Protein AF-A0A533YT22-F1 (af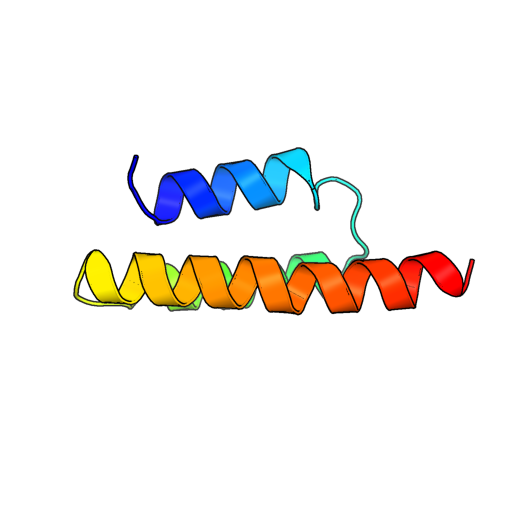db_monomer)

pLDDT: mean 88.52, std 12.46, range [46.41, 98.44]

Structure (mmCIF, N/CA/C/O backbone):
data_AF-A0A533YT22-F1
#
_entry.id   AF-A0A533YT22-F1
#
loop_
_atom_site.group_PDB
_atom_site.id
_atom_site.type_symbol
_atom_site.label_atom_id
_atom_site.label_alt_id
_atom_site.label_comp_id
_atom_site.label_asym_id
_atom_site.label_entity_id
_atom_site.label_seq_id
_atom_site.pdbx_PDB_ins_code
_atom_site.Cartn_x
_atom_site.Cartn_y
_atom_site.Cartn_z
_atom_site.occupancy
_atom_site.B_iso_or_equiv
_atom_site.auth_seq_id
_atom_site.auth_comp_id
_atom_site.auth_asym_id
_atom_site.auth_atom_id
_atom_site.pdbx_PDB_model_num
ATOM 1 N N . MET A 1 1 ? -14.729 -5.034 0.367 1.00 78.12 1 MET A N 1
ATOM 2 C CA . MET A 1 1 ? -13.282 -5.262 0.187 1.00 78.12 1 MET A CA 1
ATOM 3 C C . MET A 1 1 ? -12.551 -4.410 1.207 1.00 78.12 1 MET A C 1
ATOM 5 O O . MET A 1 1 ? -12.945 -3.255 1.357 1.00 78.12 1 MET A O 1
ATOM 9 N N . ALA A 1 2 ? -11.598 -4.982 1.950 1.00 94.56 2 ALA A N 1
ATOM 10 C CA . ALA A 1 2 ? -10.807 -4.223 2.917 1.00 94.56 2 ALA A CA 1
ATOM 11 C C . ALA A 1 2 ? -9.756 -3.367 2.195 1.00 94.56 2 ALA A C 1
ATOM 13 O O . ALA A 1 2 ? -9.323 -3.702 1.091 1.00 94.56 2 ALA A O 1
ATOM 14 N N . ALA A 1 3 ? -9.329 -2.268 2.810 1.00 96.25 3 ALA A N 1
ATOM 15 C CA . ALA A 1 3 ? -8.320 -1.373 2.249 1.00 96.25 3 ALA A CA 1
ATOM 16 C C . ALA A 1 3 ? -6.977 -2.081 2.014 1.00 96.25 3 ALA A C 1
ATOM 18 O O . ALA A 1 3 ? -6.326 -1.846 1.000 1.00 96.25 3 ALA A O 1
ATOM 19 N N . THR A 1 4 ? -6.586 -2.988 2.911 1.00 96.31 4 THR A N 1
ATOM 20 C CA . THR A 1 4 ? -5.393 -3.830 2.738 1.00 96.31 4 THR A CA 1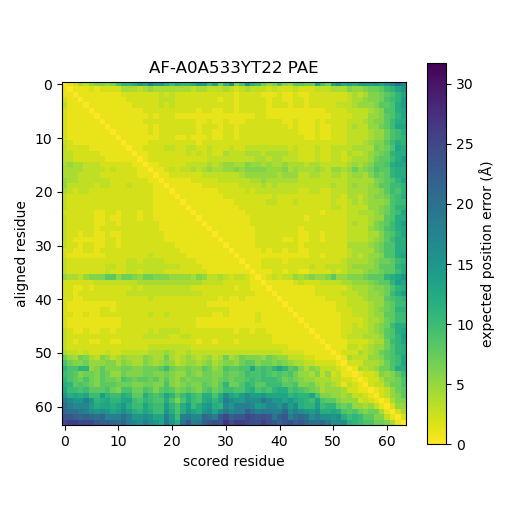
ATOM 21 C C . THR A 1 4 ? -5.502 -4.710 1.501 1.00 96.31 4 THR A C 1
ATOM 23 O O . THR A 1 4 ? -4.557 -4.771 0.726 1.00 96.31 4 THR A O 1
ATOM 26 N N . ASP A 1 5 ? -6.665 -5.312 1.250 1.00 97.25 5 ASP A N 1
ATOM 27 C CA . ASP A 1 5 ? -6.871 -6.154 0.066 1.00 97.25 5 ASP A CA 1
ATOM 28 C C . ASP A 1 5 ? -6.800 -5.322 -1.218 1.00 97.25 5 ASP A C 1
ATOM 30 O O . ASP A 1 5 ? -6.169 -5.727 -2.192 1.00 97.25 5 ASP A O 1
ATOM 34 N N . ALA A 1 6 ? -7.417 -4.135 -1.213 1.00 95.81 6 ALA A N 1
ATOM 35 C CA . ALA A 1 6 ? -7.374 -3.213 -2.345 1.00 95.81 6 ALA A CA 1
ATOM 36 C C . ALA A 1 6 ? -5.942 -2.735 -2.639 1.00 95.81 6 ALA A C 1
ATOM 38 O O . ALA A 1 6 ? -5.539 -2.669 -3.801 1.00 95.81 6 ALA A O 1
ATOM 39 N N . PHE A 1 7 ? -5.162 -2.450 -1.592 1.00 96.81 7 PHE A N 1
ATOM 40 C CA . PHE A 1 7 ? -3.752 -2.090 -1.707 1.00 96.81 7 PHE A CA 1
ATOM 41 C C . PHE A 1 7 ? -2.936 -3.225 -2.332 1.00 96.81 7 PHE A C 1
ATOM 43 O O . PHE A 1 7 ? -2.252 -3.008 -3.331 1.00 96.81 7 PHE A O 1
ATOM 50 N N . GLU A 1 8 ? -3.040 -4.444 -1.795 1.00 96.31 8 GLU A N 1
ATOM 51 C CA . GLU A 1 8 ? -2.298 -5.599 -2.310 1.00 96.31 8 GLU A CA 1
ATOM 52 C C . GLU A 1 8 ? -2.691 -5.940 -3.749 1.00 96.31 8 GLU A C 1
ATOM 54 O O . GLU A 1 8 ? -1.826 -6.215 -4.583 1.00 96.31 8 GLU A O 1
ATOM 59 N N . TRP A 1 9 ? -3.984 -5.857 -4.073 1.00 95.69 9 TRP A N 1
ATOM 60 C CA . TRP A 1 9 ? -4.462 -6.048 -5.437 1.00 95.69 9 TRP A CA 1
ATOM 61 C C . TRP A 1 9 ? -3.866 -5.014 -6.400 1.00 95.69 9 TRP A C 1
ATOM 63 O O . TRP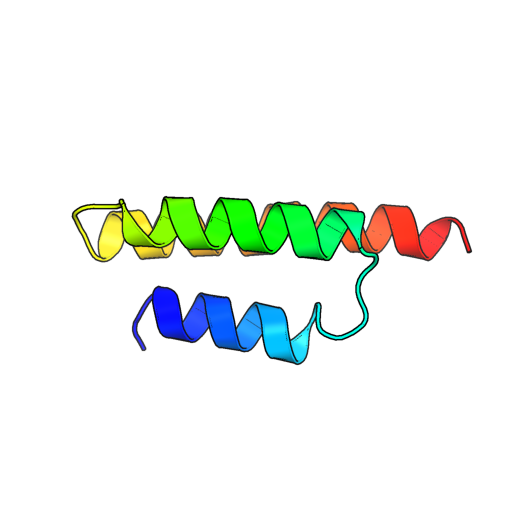 A 1 9 ? -3.418 -5.374 -7.491 1.00 95.69 9 TRP A O 1
ATOM 73 N N . TYR A 1 10 ? -3.812 -3.737 -6.009 1.00 93.62 10 TYR A N 1
ATOM 74 C CA . TYR A 1 10 ? -3.222 -2.690 -6.844 1.00 93.62 10 TYR A CA 1
ATOM 75 C C . TYR A 1 10 ? -1.718 -2.902 -7.045 1.00 93.62 10 TYR A C 1
ATOM 77 O O . TYR A 1 10 ? -1.232 -2.840 -8.172 1.00 9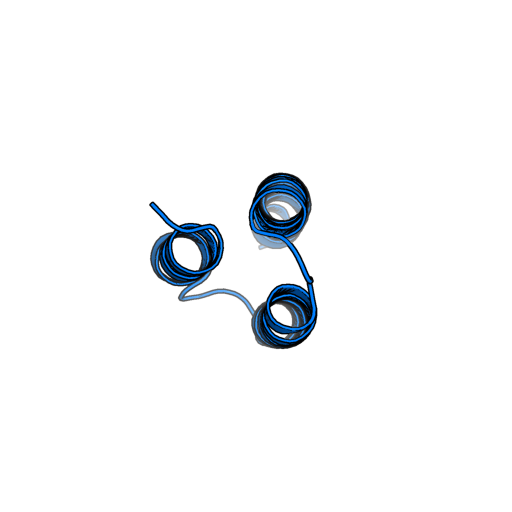3.62 10 TYR A O 1
ATOM 85 N N . VAL A 1 11 ? -0.980 -3.218 -5.977 1.00 93.94 11 VAL A N 1
ATOM 86 C CA . VAL A 1 11 ? 0.458 -3.510 -6.058 1.00 93.94 11 VAL A CA 1
ATOM 87 C C . VAL A 1 11 ? 0.717 -4.684 -7.003 1.00 93.94 11 VAL A C 1
ATOM 89 O O . VAL A 1 11 ? 1.544 -4.575 -7.907 1.00 93.94 11 VAL A O 1
ATOM 92 N N . ALA A 1 12 ? -0.025 -5.783 -6.850 1.00 93.50 12 ALA A N 1
ATOM 93 C CA . ALA A 1 12 ? 0.146 -6.977 -7.672 1.00 93.50 12 ALA A CA 1
ATOM 94 C C . ALA A 1 12 ? -0.264 -6.776 -9.143 1.00 93.50 12 ALA A C 1
ATOM 96 O O . ALA A 1 12 ? 0.311 -7.411 -10.026 1.00 93.50 12 ALA A O 1
ATOM 97 N N . SER A 1 13 ? -1.249 -5.915 -9.419 1.00 92.06 13 SER A N 1
ATOM 98 C CA . SER A 1 13 ? -1.754 -5.674 -10.780 1.00 92.06 13 SER A CA 1
ATOM 99 C C . SER A 1 13 ? -1.004 -4.573 -11.531 1.00 92.06 13 SER A C 1
ATOM 101 O O . SER A 1 13 ? -0.808 -4.693 -12.737 1.00 92.06 13 SER A O 1
ATOM 103 N N . SER A 1 14 ? -0.584 -3.515 -10.835 1.00 89.44 14 SER A N 1
ATOM 104 C CA . SER A 1 14 ? -0.068 -2.285 -11.452 1.00 89.44 14 SER A CA 1
ATOM 105 C C . SER A 1 14 ? 1.420 -2.053 -11.198 1.00 89.44 14 SER A C 1
ATOM 107 O O . SER A 1 14 ? 2.060 -1.343 -11.967 1.00 89.44 14 SER A O 1
ATOM 109 N N . LEU A 1 15 ? 1.986 -2.644 -10.140 1.00 89.75 15 LEU A N 1
ATOM 110 C CA . LEU A 1 15 ? 3.366 -2.385 -9.708 1.00 89.75 15 LEU A CA 1
ATOM 111 C C . LEU A 1 15 ? 4.235 -3.641 -9.659 1.00 89.75 15 LEU A C 1
ATOM 113 O O . LEU A 1 15 ? 5.346 -3.576 -9.143 1.00 89.75 15 LEU A O 1
ATOM 117 N N . ARG A 1 16 ? 3.769 -4.778 -10.184 1.00 87.12 16 ARG A N 1
ATOM 118 C CA . ARG A 1 16 ? 4.504 -6.054 -10.131 1.00 87.12 16 ARG A CA 1
ATOM 119 C C . ARG A 1 16 ? 5.936 -5.933 -10.651 1.00 87.12 16 ARG A C 1
ATOM 121 O O . ARG A 1 16 ? 6.859 -6.429 -10.018 1.00 87.12 16 ARG A O 1
ATOM 128 N N . ASP A 1 17 ? 6.095 -5.231 -11.767 1.00 87.38 17 ASP A N 1
ATOM 129 C CA . ASP A 1 17 ? 7.362 -5.102 -12.489 1.00 87.38 17 ASP A CA 1
ATOM 130 C C . ASP A 1 17 ? 8.003 -3.711 -12.274 1.00 87.38 17 ASP A C 1
ATOM 132 O O . ASP A 1 17 ? 8.859 -3.276 -13.041 1.00 87.38 17 ASP A O 1
ATOM 136 N N . ALA A 1 18 ? 7.570 -2.982 -11.235 1.00 87.38 18 ALA A N 1
ATOM 137 C CA . ALA A 1 18 ? 8.091 -1.655 -10.921 1.00 87.38 18 ALA A CA 1
ATOM 138 C C . ALA A 1 18 ? 9.551 -1.702 -10.436 1.00 87.38 18 ALA A C 1
ATOM 140 O O . ALA A 1 18 ? 10.021 -2.715 -9.910 1.00 87.38 18 ALA A O 1
ATOM 141 N N . SER A 1 19 ? 10.259 -0.576 -10.576 1.00 89.81 19 SER A N 1
ATOM 142 C CA . SER A 1 19 ? 11.668 -0.463 -10.188 1.00 89.81 19 SER A CA 1
ATOM 143 C C . SER A 1 19 ? 11.895 -0.766 -8.695 1.00 89.81 19 SER A C 1
ATOM 145 O O . SER A 1 19 ? 10.982 -0.586 -7.881 1.00 89.81 19 SER A O 1
ATOM 147 N N . PRO A 1 20 ? 13.118 -1.159 -8.285 1.00 90.56 20 PRO A N 1
ATOM 148 C CA . PRO A 1 20 ? 13.429 -1.431 -6.878 1.00 90.56 20 PRO A CA 1
ATOM 149 C C . PRO A 1 20 ? 13.108 -0.267 -5.928 1.00 90.56 20 PRO A C 1
ATOM 151 O O . PRO A 1 20 ? 12.696 -0.491 -4.792 1.00 90.56 20 PRO A O 1
ATOM 154 N N . GLU A 1 21 ? 13.254 0.977 -6.393 1.00 89.69 21 GLU A N 1
ATOM 155 C CA . GLU A 1 21 ? 12.890 2.178 -5.630 1.00 89.69 21 GLU A CA 1
ATOM 156 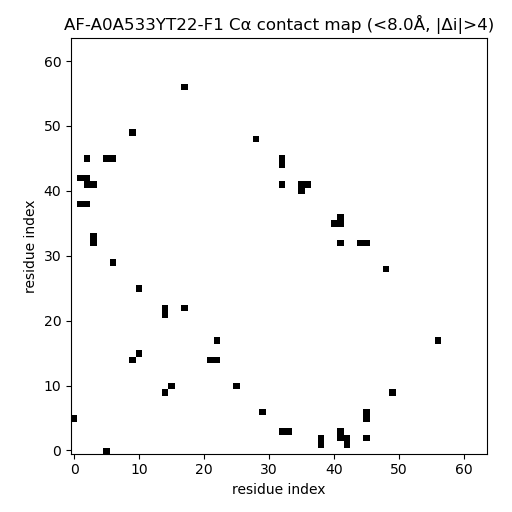C C . GLU A 1 21 ? 11.384 2.238 -5.353 1.00 89.69 21 GLU A C 1
ATOM 158 O O . GLU A 1 21 ? 10.974 2.494 -4.220 1.00 89.69 21 GLU A O 1
ATOM 163 N N . ILE A 1 22 ? 10.559 1.935 -6.361 1.00 89.88 22 ILE A N 1
ATOM 164 C CA . ILE A 1 22 ? 9.103 1.876 -6.203 1.00 89.88 22 ILE A CA 1
ATOM 165 C C . ILE A 1 22 ? 8.719 0.704 -5.296 1.00 89.88 22 ILE A C 1
ATOM 167 O O . ILE A 1 22 ? 7.894 0.887 -4.407 1.00 89.88 22 ILE A O 1
ATOM 171 N N . GLN A 1 23 ? 9.350 -0.466 -5.434 1.00 90.62 23 GLN A N 1
ATOM 172 C CA . GLN A 1 23 ? 9.100 -1.603 -4.535 1.00 90.62 23 GLN A CA 1
ATOM 173 C C . GLN A 1 23 ? 9.421 -1.269 -3.072 1.00 90.62 23 GLN A C 1
ATOM 175 O O . GLN A 1 23 ? 8.656 -1.612 -2.168 1.00 90.62 23 GLN A O 1
ATOM 180 N N . LYS A 1 24 ? 10.526 -0.553 -2.825 1.00 92.81 24 LYS A N 1
ATOM 181 C CA . LYS A 1 24 ? 10.877 -0.071 -1.484 1.00 92.81 24 LYS A CA 1
ATOM 182 C C . LYS A 1 24 ? 9.807 0.879 -0.944 1.00 92.81 24 LYS A C 1
ATOM 184 O O . LYS A 1 24 ? 9.325 0.677 0.169 1.00 92.81 24 LYS A O 1
ATOM 189 N N . TYR A 1 25 ? 9.399 1.863 -1.744 1.00 91.69 25 TYR A N 1
ATOM 190 C CA . TYR A 1 25 ? 8.344 2.805 -1.376 1.00 91.69 25 TYR A CA 1
ATOM 191 C C . TYR A 1 25 ? 7.017 2.095 -1.059 1.00 91.69 25 TYR A C 1
ATOM 193 O O . TYR A 1 25 ? 6.399 2.371 -0.033 1.00 91.69 25 TYR A O 1
ATOM 201 N N . VAL A 1 26 ? 6.603 1.127 -1.884 1.00 94.06 26 VAL A N 1
ATOM 202 C CA . VAL A 1 26 ? 5.419 0.284 -1.644 1.00 94.06 26 VAL A CA 1
ATOM 203 C C . VAL A 1 26 ? 5.518 -0.427 -0.293 1.00 94.06 26 VAL A C 1
ATOM 205 O O . VAL A 1 26 ? 4.550 -0.430 0.466 1.00 94.06 26 VAL A O 1
ATOM 208 N N . GLY A 1 27 ? 6.684 -0.989 0.040 1.00 95.19 27 GLY A N 1
ATOM 209 C CA . GLY A 1 27 ? 6.927 -1.630 1.334 1.00 95.19 27 GLY A CA 1
ATOM 210 C C . GLY A 1 27 ? 6.743 -0.676 2.521 1.00 95.19 27 GLY A C 1
ATOM 211 O O . GLY A 1 27 ? 6.092 -1.032 3.505 1.00 95.19 27 GLY A O 1
ATOM 212 N N . GLU A 1 28 ? 7.246 0.554 2.412 1.00 95.88 28 GLU A N 1
ATOM 213 C CA . GLU A 1 28 ? 7.067 1.600 3.429 1.00 95.88 28 GLU A CA 1
ATOM 214 C C . GLU A 1 28 ? 5.588 1.998 3.581 1.00 95.88 28 GLU A C 1
ATOM 216 O O . GLU A 1 28 ? 5.083 2.112 4.703 1.00 95.88 28 GLU A O 1
ATOM 221 N N . GLN A 1 29 ? 4.858 2.145 2.469 1.00 95.94 29 GLN A N 1
ATOM 222 C CA . GLN A 1 29 ? 3.427 2.467 2.507 1.00 95.94 29 GLN A CA 1
ATOM 223 C C . GLN A 1 29 ? 2.584 1.310 3.056 1.00 95.94 29 GLN A C 1
ATOM 225 O O . GLN A 1 29 ? 1.647 1.557 3.814 1.00 95.94 29 GLN A O 1
ATOM 230 N N . ARG A 1 30 ? 2.948 0.053 2.765 1.00 97.19 30 ARG A N 1
ATOM 231 C CA . ARG A 1 30 ? 2.319 -1.138 3.358 1.00 97.19 30 ARG A CA 1
ATOM 232 C C . ARG A 1 30 ? 2.486 -1.145 4.876 1.00 97.19 30 ARG A C 1
ATOM 234 O O . ARG A 1 30 ? 1.513 -1.342 5.601 1.00 97.19 30 ARG A O 1
ATOM 241 N N . ALA A 1 31 ? 3.699 -0.893 5.369 1.00 97.19 31 ALA A N 1
ATOM 242 C CA . ALA A 1 31 ? 3.953 -0.813 6.806 1.00 97.19 31 ALA A CA 1
ATOM 243 C C . ALA A 1 31 ? 3.109 0.295 7.455 1.00 97.19 31 ALA A C 1
ATOM 245 O O . ALA A 1 31 ? 2.455 0.060 8.470 1.00 97.19 31 ALA A O 1
ATOM 246 N N . ARG A 1 32 ? 3.043 1.478 6.830 1.00 96.56 32 ARG A N 1
ATOM 247 C CA . ARG A 1 32 ? 2.206 2.588 7.299 1.00 96.56 32 ARG A CA 1
ATOM 248 C C . ARG A 1 32 ? 0.719 2.231 7.320 1.00 96.56 32 ARG A C 1
ATOM 250 O O . ARG A 1 32 ? 0.068 2.491 8.331 1.00 96.56 32 ARG A O 1
ATOM 257 N N . LEU A 1 33 ? 0.196 1.603 6.266 1.00 97.50 33 LEU A N 1
ATOM 258 C CA . LEU A 1 33 ? -1.199 1.161 6.169 1.00 97.50 33 LEU A CA 1
ATOM 259 C C . LEU A 1 33 ? -1.610 0.287 7.363 1.00 97.50 33 LEU A C 1
ATOM 261 O O . LEU A 1 33 ? -2.678 0.492 7.942 1.00 97.50 33 LEU A O 1
ATOM 265 N N . LEU A 1 34 ? -0.739 -0.638 7.775 1.00 95.81 34 LEU A N 1
ATOM 266 C CA . LEU A 1 34 ? -0.991 -1.551 8.896 1.00 95.81 34 LEU A CA 1
ATOM 267 C C . LEU A 1 34 ? -1.006 -0.855 10.267 1.00 95.81 34 LEU A C 1
ATOM 269 O O . LEU A 1 34 ? -1.583 -1.391 11.211 1.00 95.81 34 LEU A O 1
ATOM 273 N N . THR A 1 35 ? -0.423 0.343 10.385 1.00 97.50 35 THR A N 1
ATOM 274 C CA . THR A 1 35 ? -0.442 1.134 11.632 1.00 97.50 35 THR A CA 1
ATOM 275 C C . THR A 1 35 ? -1.700 1.988 11.810 1.00 97.50 35 THR A C 1
ATOM 277 O O . THR A 1 35 ? -1.943 2.504 12.903 1.00 97.50 35 THR A O 1
ATOM 280 N N . LEU A 1 36 ? -2.517 2.141 10.761 1.00 97.50 36 LEU A N 1
ATOM 281 C CA . LEU A 1 36 ? -3.746 2.934 10.810 1.00 97.50 36 LEU A CA 1
ATOM 282 C C . LEU A 1 36 ? -4.838 2.219 11.616 1.00 97.50 36 LEU A C 1
ATOM 284 O O . LEU A 1 36 ? -5.020 0.998 11.521 1.00 97.50 36 LEU A O 1
ATOM 288 N N . ARG A 1 37 ? -5.570 3.006 12.411 1.00 91.88 37 ARG A N 1
ATOM 289 C CA . ARG A 1 37 ? -6.445 2.509 13.483 1.00 91.88 37 ARG A CA 1
ATOM 290 C C . ARG A 1 37 ? -7.842 2.150 12.998 1.00 91.88 37 ARG A C 1
ATOM 292 O O . ARG A 1 37 ? -8.453 1.246 13.560 1.00 91.88 37 ARG A O 1
ATOM 299 N N . SER A 1 38 ? -8.338 2.837 11.973 1.00 97.06 38 SER A N 1
ATOM 300 C CA . SER A 1 38 ? -9.673 2.613 11.420 1.00 97.06 38 SER A CA 1
ATOM 301 C C . SER A 1 38 ? -9.637 2.215 9.949 1.00 97.06 38 SER A C 1
ATOM 303 O O . SER A 1 38 ? -8.728 2.572 9.200 1.00 97.06 38 SER A O 1
ATOM 305 N N . GLU A 1 39 ? -10.667 1.491 9.520 1.00 97.38 39 GLU A N 1
ATOM 306 C CA . GLU A 1 39 ? -10.827 1.104 8.119 1.00 97.38 39 GLU A CA 1
ATOM 307 C C . GLU A 1 39 ? -11.023 2.323 7.201 1.00 97.38 39 GLU A C 1
ATOM 309 O O . GLU A 1 39 ? -10.527 2.333 6.078 1.00 97.38 39 GLU A O 1
ATOM 314 N N . ASP A 1 40 ? -11.674 3.383 7.684 1.00 97.62 40 ASP A N 1
ATOM 315 C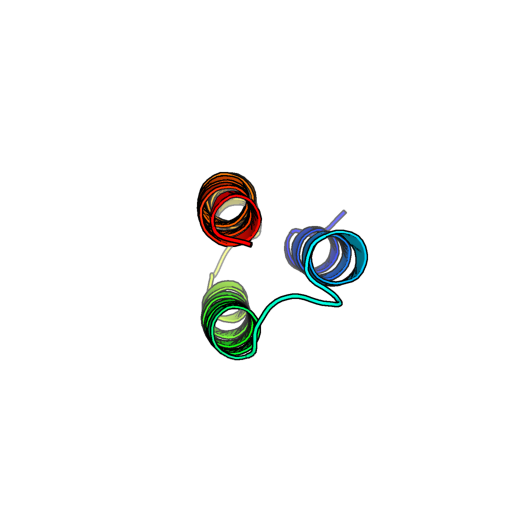 CA . ASP A 1 40 ? -11.876 4.612 6.909 1.00 97.62 40 ASP A CA 1
ATOM 316 C C . ASP A 1 40 ? -10.565 5.373 6.674 1.00 97.62 40 ASP A C 1
ATOM 318 O O . ASP A 1 40 ? -10.318 5.849 5.565 1.00 97.62 40 ASP A O 1
ATOM 322 N N . GLU A 1 41 ? -9.685 5.449 7.680 1.00 97.62 41 GLU A N 1
ATOM 323 C CA . GLU A 1 41 ? -8.334 6.000 7.501 1.00 97.62 41 GLU A CA 1
ATOM 324 C C . GLU A 1 41 ? -7.532 5.185 6.489 1.00 97.62 41 GLU A C 1
ATOM 326 O O . GLU A 1 41 ? -6.855 5.757 5.634 1.00 97.62 41 GLU A O 1
ATOM 331 N N . ARG A 1 42 ? -7.633 3.852 6.554 1.00 98.44 42 ARG A N 1
ATOM 332 C CA . ARG A 1 42 ? -6.957 2.962 5.607 1.00 98.44 42 ARG A CA 1
ATOM 333 C C . ARG A 1 42 ? -7.458 3.170 4.184 1.00 98.44 42 ARG A C 1
ATOM 335 O O . ARG A 1 42 ? -6.638 3.286 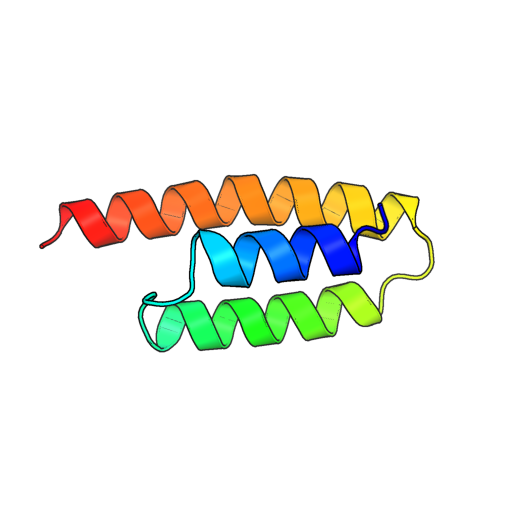3.282 1.00 98.44 42 ARG A O 1
ATOM 342 N N . LYS A 1 43 ? -8.771 3.276 3.972 1.00 97.25 43 LYS A N 1
ATOM 343 C CA . LYS A 1 43 ? -9.344 3.533 2.640 1.00 97.25 43 LYS A CA 1
ATOM 344 C C . LYS A 1 43 ? -8.857 4.855 2.059 1.00 97.25 43 LYS A C 1
ATOM 346 O O . LYS A 1 43 ? -8.327 4.855 0.954 1.00 97.25 43 LYS A O 1
ATOM 351 N N . ARG A 1 44 ? -8.935 5.947 2.831 1.00 96.94 44 ARG A N 1
ATOM 352 C CA . ARG A 1 44 ? -8.438 7.268 2.398 1.00 96.94 44 ARG A CA 1
ATOM 353 C C . ARG A 1 44 ? -6.947 7.241 2.072 1.00 96.94 44 ARG A C 1
ATOM 355 O O . ARG A 1 44 ? -6.508 7.859 1.108 1.00 96.94 44 ARG A O 1
ATOM 362 N N . PHE A 1 45 ? -6.165 6.518 2.872 1.00 97.06 45 PHE A N 1
ATOM 363 C CA . PHE A 1 45 ? -4.742 6.334 2.618 1.00 97.06 45 PHE A CA 1
ATOM 364 C C . PHE A 1 45 ? -4.486 5.575 1.310 1.00 97.06 45 PHE A C 1
ATOM 366 O O . PHE A 1 45 ? -3.665 6.013 0.510 1.00 97.06 45 PHE A O 1
ATOM 373 N N . VAL A 1 46 ? -5.191 4.464 1.076 1.00 96.69 46 VAL A N 1
ATOM 374 C CA . VAL A 1 46 ? -5.036 3.646 -0.136 1.00 96.69 46 VAL A CA 1
ATOM 375 C C . VAL A 1 46 ? -5.473 4.410 -1.384 1.00 96.69 46 VAL A C 1
ATOM 377 O O . VAL A 1 46 ? -4.774 4.361 -2.389 1.00 96.69 46 VAL A O 1
ATOM 380 N N . GLU A 1 47 ? -6.565 5.173 -1.317 1.00 95.12 47 GLU A N 1
ATOM 381 C CA . GLU A 1 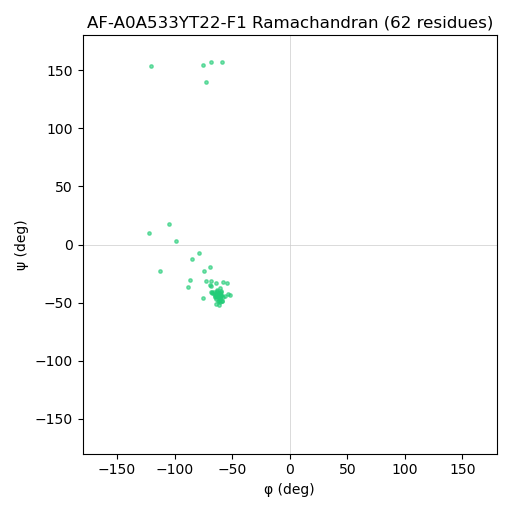47 ? -6.989 6.060 -2.407 1.00 95.12 47 GLU A CA 1
ATOM 382 C C . GLU A 1 47 ? -5.903 7.090 -2.746 1.00 95.12 47 GLU A C 1
ATOM 384 O O . GLU A 1 47 ? -5.512 7.213 -3.907 1.00 95.12 47 GLU A O 1
ATOM 389 N N . GLY A 1 48 ? -5.351 7.773 -1.737 1.00 94.38 48 GLY A N 1
ATOM 390 C CA . GLY A 1 48 ? -4.261 8.732 -1.934 1.00 94.38 48 GLY A CA 1
ATOM 391 C C . GLY A 1 48 ? -2.985 8.086 -2.482 1.00 94.38 48 GLY A C 1
ATOM 392 O O . GLY A 1 48 ? -2.329 8.651 -3.356 1.00 94.38 48 GLY A O 1
ATOM 393 N N . PHE A 1 49 ? -2.656 6.881 -2.015 1.00 94.12 49 PHE A N 1
ATOM 394 C CA . PHE A 1 49 ? -1.524 6.104 -2.511 1.00 94.12 49 PHE A CA 1
ATOM 395 C C . PHE A 1 49 ? -1.677 5.744 -3.993 1.00 94.12 49 PHE A C 1
ATOM 397 O O . PHE A 1 49 ? -0.747 5.965 -4.764 1.00 94.12 49 PHE A O 1
ATOM 404 N N . ILE A 1 50 ? -2.840 5.226 -4.401 1.00 91.62 50 ILE A N 1
ATOM 405 C CA . ILE A 1 50 ? -3.109 4.821 -5.790 1.00 91.62 50 ILE A CA 1
ATOM 406 C C . ILE A 1 50 ? -2.989 6.020 -6.737 1.00 91.62 50 ILE A C 1
ATOM 408 O O . ILE A 1 50 ? -2.393 5.898 -7.809 1.00 91.62 50 ILE A O 1
ATOM 412 N N . VAL A 1 51 ? -3.511 7.183 -6.334 1.00 88.69 51 VAL A N 1
ATOM 413 C CA . VAL A 1 51 ? -3.386 8.421 -7.114 1.00 88.69 51 VAL A CA 1
ATOM 414 C C . VAL A 1 51 ? -1.918 8.846 -7.224 1.00 88.69 51 VAL A C 1
ATOM 416 O O . VAL A 1 51 ? -1.427 9.027 -8.336 1.00 88.69 51 VAL A O 1
ATOM 419 N N . GLY A 1 52 ? -1.195 8.930 -6.102 1.00 84.62 52 GLY A N 1
ATOM 420 C CA . GLY A 1 52 ? 0.188 9.423 -6.083 1.00 84.62 52 GLY A CA 1
ATOM 421 C C . GLY A 1 52 ? 1.194 8.504 -6.786 1.00 84.62 52 GLY A C 1
ATOM 422 O O . GLY A 1 52 ? 2.056 8.969 -7.528 1.00 84.62 52 GLY A O 1
ATOM 423 N N . VAL A 1 53 ? 1.080 7.184 -6.616 1.00 84.81 53 VAL A N 1
ATOM 424 C CA . VAL A 1 53 ? 1.951 6.225 -7.318 1.00 84.81 53 VAL A CA 1
ATOM 425 C C . VAL A 1 53 ? 1.662 6.177 -8.812 1.00 84.81 53 VAL A C 1
ATOM 427 O O . VAL A 1 53 ? 2.596 6.031 -9.603 1.00 84.81 53 VAL A O 1
ATOM 430 N N . GLY A 1 54 ? 0.397 6.330 -9.209 1.00 74.12 54 GLY A N 1
ATOM 431 C CA . GLY A 1 54 ? 0.021 6.387 -10.617 1.00 74.12 54 GLY A CA 1
ATOM 432 C C . GLY A 1 54 ? 0.734 7.512 -11.375 1.00 74.12 54 GLY A C 1
ATOM 433 O O . GLY A 1 54 ? 1.047 7.341 -12.552 1.00 74.12 54 GLY A O 1
ATOM 434 N N . GLU A 1 55 ? 1.034 8.628 -10.710 1.00 77.75 55 GLU A N 1
ATOM 435 C CA . GLU A 1 55 ? 1.803 9.740 -11.282 1.00 77.75 55 GLU A CA 1
ATOM 436 C C . GLU A 1 55 ? 3.303 9.416 -11.362 1.00 77.75 55 GLU A C 1
ATOM 438 O O . GLU A 1 55 ? 3.894 9.548 -12.434 1.00 77.75 55 GLU A O 1
ATOM 443 N N . ILE A 1 56 ? 3.896 8.871 -10.292 1.00 73.88 56 ILE A N 1
ATOM 444 C CA . ILE A 1 56 ? 5.326 8.499 -10.245 1.00 73.88 56 ILE A CA 1
ATOM 445 C C . ILE A 1 56 ? 5.677 7.456 -11.317 1.00 73.88 56 ILE A C 1
ATOM 447 O O . ILE A 1 56 ? 6.704 7.564 -11.990 1.00 73.88 56 ILE A O 1
ATOM 451 N N . VAL A 1 57 ? 4.832 6.433 -11.491 1.00 73.50 57 VAL A N 1
ATOM 452 C CA . VAL A 1 57 ? 5.047 5.387 -12.503 1.00 73.50 57 VAL A CA 1
AT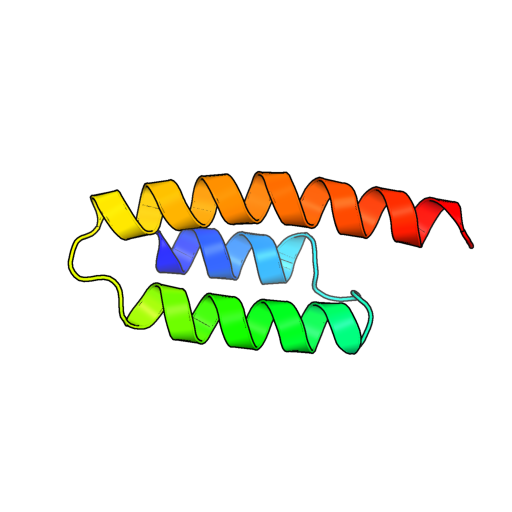OM 453 C C . VAL A 1 57 ? 4.961 5.975 -13.910 1.00 73.50 57 VAL A C 1
ATOM 455 O O . VAL A 1 57 ? 5.828 5.693 -14.732 1.00 73.50 57 VAL A O 1
ATOM 458 N N . LYS A 1 58 ? 3.971 6.835 -14.187 1.00 70.44 58 LYS A N 1
ATOM 459 C CA . LYS A 1 58 ? 3.827 7.488 -15.499 1.00 70.44 58 LYS A CA 1
ATOM 460 C C . LYS A 1 58 ? 5.039 8.346 -15.852 1.00 70.44 58 LYS A C 1
ATOM 462 O O . LYS A 1 58 ? 5.547 8.232 -16.965 1.00 70.44 58 LYS A O 1
ATOM 467 N N . GLU A 1 59 ? 5.526 9.158 -14.916 1.00 68.00 59 GLU A N 1
ATOM 468 C CA . GLU A 1 59 ? 6.713 9.990 -15.135 1.00 68.00 59 GLU A CA 1
ATOM 469 C C . GLU A 1 59 ? 7.954 9.134 -15.417 1.00 68.00 59 GLU A C 1
ATOM 471 O O . GLU A 1 59 ? 8.686 9.390 -16.372 1.00 68.00 59 GLU A O 1
ATOM 476 N N . LYS A 1 60 ? 8.168 8.062 -14.647 1.00 61.09 60 LYS A N 1
ATOM 477 C CA . LYS A 1 60 ? 9.342 7.188 -14.803 1.00 61.09 60 LYS A CA 1
ATOM 478 C C . LYS A 1 60 ? 9.282 6.301 -16.050 1.00 61.09 60 LYS A C 1
ATOM 480 O O . LYS A 1 60 ? 10.329 6.028 -16.626 1.00 61.09 60 LYS A O 1
ATOM 485 N N . SER A 1 61 ? 8.095 5.892 -16.501 1.00 56.19 61 SER A N 1
ATOM 486 C CA . SER A 1 61 ? 7.913 5.154 -17.760 1.00 56.19 61 SER A CA 1
ATOM 487 C C . SER A 1 61 ? 8.056 6.033 -19.005 1.00 56.19 61 SER A C 1
ATOM 489 O O . SER A 1 61 ? 8.363 5.512 -20.067 1.00 56.19 61 SER A O 1
ATOM 491 N N . SER A 1 62 ? 7.861 7.350 -18.890 1.00 56.38 62 SER A N 1
ATOM 492 C CA . SER A 1 62 ? 8.050 8.294 -20.005 1.00 56.38 62 SER A CA 1
ATOM 493 C C . SER A 1 62 ? 9.515 8.665 -20.283 1.00 56.38 62 SER A C 1
ATOM 495 O O . SER A 1 62 ? 9.804 9.344 -21.265 1.00 56.38 62 SER A O 1
ATOM 497 N N . LEU A 1 63 ? 10.434 8.228 -19.415 1.00 49.22 63 LEU A N 1
ATOM 498 C CA . LEU A 1 63 ? 11.879 8.470 -19.495 1.00 49.22 63 LEU A CA 1
ATOM 499 C C . LEU A 1 63 ? 12.667 7.285 -20.093 1.00 49.22 63 LEU A C 1
ATOM 501 O O . LEU A 1 63 ? 13.897 7.349 -20.131 1.00 49.22 63 LEU A O 1
ATOM 505 N N . ALA A 1 64 ? 11.978 6.223 -20.524 1.00 46.41 64 ALA A N 1
ATOM 506 C CA . ALA A 1 64 ? 12.540 5.048 -21.197 1.00 46.41 64 ALA A CA 1
ATOM 507 C C . ALA A 1 64 ? 12.194 5.067 -22.691 1.00 46.41 64 ALA A C 1
ATOM 509 O O . ALA A 1 64 ? 13.071 4.670 -23.490 1.00 46.41 64 ALA A O 1
#

Mean predicted aligned error: 4.25 Å

Radius of gyration: 11.89 Å; Cα contacts (8 Å, |Δi|>4): 28; chains: 1; bounding box: 27×17×35 Å

Foldseek 3Di:
DFLLVVLVVCCVPPVVPPDPVVVVVSVVLNVVLVPDDDSVVSNVSSVVVSVVVVVVVVVVVVVD

Secondary structure (DSSP, 8-state):
--HHHHHHHHHHHHSTT--HHHHHHHHHHHHHHHH-SSHHHHHHHHHHHHHHHHHHHHHHHTT-

Solvent-accessible surface area (backbone atoms only — not comparable to full-atom values): 3743 Å² total; per-residue (Å²): 134,54,42,68,58,54,43,53,51,45,43,62,73,75,44,68,86,50,55,73,70,54,52,50,50,51,52,54,50,53,56,52,51,72,69,49,92,45,70,68,60,28,38,57,48,41,55,52,46,56,56,54,50,56,50,56,52,51,60,60,63,73,76,113

Sequence (64 aa):
MAATDAFEWYVASSLRDASPEIQKYVGEQRARLLTLRSEDERKRFVEGFIVGVGEIVKEKSSLA

Nearest PDB structures (foldseek):
  8urb-assembly1_C  TM=6.011E-01  e=3.676E+00  Porcine epidemic diarrhea virus